Protein AF-A0A2I1HHG0-F1 (afdb_monomer_lite)

pLDDT: mean 80.48, std 18.43, range [37.38, 97.75]

Sequence (142 aa):
MKLYQDGLSARAKLWGTSTNSIEYRERMVKDLSTFQDHYHEKITTLTDRQLFLQDKIKQGKSVYKTNKQLVKLEKELAQFNIKYFSVIDEFASHYRYKGHTSDDTKELELRPNKRITPPSTGISRSHDHIKKARSAPLIKED

Foldseek 3Di:
DVVVQVVLCVQCVVVVHDSVCSVLVVVVVVLVVQLVVVLCVVVVVLVVLLVVLVVCCVVVHPVVVSVVVNVVSVVVVVVDDDDSCVRDPPPDPSVVPPDDCPVVNVVVVVDPDDDDDPPCPDDDDPPDDDDDDDDDDDDDDD

Organism: NCBI:txid588596

Structure (mmCIF, N/CA/C/O backbone):
data_AF-A0A2I1HHG0-F1
#
_entry.id   AF-A0A2I1HHG0-F1
#
loop_
_atom_site.group_PDB
_atom_site.id
_atom_site.type_symbol
_atom_site.label_atom_id
_atom_site.label_alt_id
_atom_site.label_comp_id
_atom_site.label_asym_id
_atom_site.label_entity_id
_atom_site.label_seq_id
_atom_site.pdbx_PDB_ins_code
_atom_site.Cartn_x
_atom_site.Cartn_y
_atom_site.Cartn_z
_atom_site.occupancy
_atom_site.B_iso_or_equiv
_atom_site.auth_seq_id
_atom_site.auth_comp_id
_atom_site.auth_asym_id
_atom_site.auth_atom_id
_atom_site.pdbx_PDB_model_num
ATOM 1 N N . MET A 1 1 ? 7.744 8.687 -33.623 1.00 65.69 1 MET A N 1
ATOM 2 C CA . MET A 1 1 ? 8.718 7.707 -33.082 1.00 65.69 1 MET A CA 1
ATOM 3 C C . MET A 1 1 ? 9.927 8.352 -32.409 1.00 65.69 1 MET A C 1
ATOM 5 O O . MET A 1 1 ? 10.200 7.978 -31.279 1.00 65.69 1 MET A O 1
ATOM 9 N N . LYS A 1 2 ? 10.622 9.313 -33.041 1.00 79.25 2 LYS A N 1
ATOM 10 C CA . LYS A 1 2 ? 11.867 9.900 -32.500 1.00 79.25 2 LYS A CA 1
ATOM 11 C C . LYS A 1 2 ? 11.719 10.488 -31.083 1.00 79.25 2 LYS A C 1
ATOM 13 O O . LYS A 1 2 ? 12.439 10.077 -30.190 1.00 79.25 2 LYS A O 1
ATOM 18 N N . LEU A 1 3 ? 10.670 11.281 -30.839 1.00 84.94 3 LEU A N 1
ATOM 19 C CA . LEU A 1 3 ? 10.381 11.867 -29.517 1.00 84.94 3 LEU A CA 1
ATOM 20 C C . LEU A 1 3 ? 10.167 10.836 -28.391 1.00 84.94 3 LEU A C 1
ATOM 22 O O . LEU A 1 3 ? 10.556 11.076 -27.253 1.00 84.94 3 LEU A O 1
ATOM 26 N N . TYR A 1 4 ? 9.559 9.684 -28.696 1.00 86.94 4 TYR A N 1
ATOM 27 C CA . TYR A 1 4 ? 9.333 8.622 -27.706 1.00 86.94 4 TYR A CA 1
ATOM 28 C C . TYR A 1 4 ? 10.645 7.914 -27.334 1.00 86.94 4 TYR A C 1
ATOM 30 O O . TYR A 1 4 ? 10.927 7.702 -26.157 1.00 86.94 4 TYR A O 1
ATOM 38 N N . GLN A 1 5 ? 11.480 7.621 -28.335 1.00 86.25 5 GLN A N 1
ATOM 39 C CA . GLN A 1 5 ? 12.836 7.090 -28.156 1.00 86.25 5 GLN A CA 1
ATOM 40 C C . GLN A 1 5 ? 13.735 8.061 -27.378 1.00 86.25 5 GLN A C 1
ATOM 42 O O . GLN A 1 5 ? 14.402 7.657 -26.425 1.00 86.25 5 GLN A O 1
ATOM 47 N N . ASP A 1 6 ? 13.696 9.349 -27.722 1.00 90.94 6 ASP A N 1
ATOM 48 C CA . ASP A 1 6 ? 14.469 10.389 -27.039 1.00 90.94 6 ASP A CA 1
ATOM 49 C C . ASP A 1 6 ? 14.035 10.519 -25.567 1.00 90.94 6 ASP A C 1
ATOM 51 O O . ASP A 1 6 ? 14.878 10.581 -24.669 1.00 90.94 6 ASP A O 1
ATOM 55 N N . GLY A 1 7 ? 12.725 10.455 -25.298 1.00 92.00 7 GLY A N 1
ATOM 56 C CA . GLY A 1 7 ? 12.172 10.437 -23.942 1.00 92.00 7 GLY A CA 1
ATOM 57 C C . GLY A 1 7 ? 12.578 9.198 -23.137 1.00 92.00 7 GLY A C 1
ATOM 58 O O . GLY A 1 7 ? 12.957 9.312 -21.972 1.00 92.00 7 GLY A O 1
ATOM 59 N N . LEU A 1 8 ? 12.557 8.008 -23.744 1.00 89.50 8 LEU A N 1
ATOM 60 C CA . LEU A 1 8 ? 13.068 6.783 -23.116 1.00 89.50 8 LEU A CA 1
ATOM 61 C C . LEU A 1 8 ? 14.554 6.898 -22.778 1.00 89.50 8 LEU A C 1
ATOM 63 O O . LEU A 1 8 ? 14.947 6.544 -21.671 1.00 89.50 8 LEU A O 1
ATOM 67 N N . SER A 1 9 ? 15.365 7.416 -23.701 1.00 90.75 9 SER A N 1
ATOM 68 C CA . SER A 1 9 ? 16.808 7.598 -23.510 1.00 90.75 9 SER A CA 1
ATOM 69 C C . SER A 1 9 ? 17.113 8.574 -22.376 1.00 90.75 9 SER A C 1
ATOM 71 O O . SER A 1 9 ? 17.941 8.281 -21.513 1.00 90.75 9 SER A O 1
ATOM 73 N N . ALA A 1 10 ? 16.402 9.702 -22.310 1.00 94.19 10 ALA A N 1
ATOM 74 C CA . ALA A 1 10 ? 16.559 10.674 -21.231 1.00 94.19 10 ALA A CA 1
ATOM 75 C C . ALA A 1 10 ? 16.213 10.076 -19.856 1.00 94.19 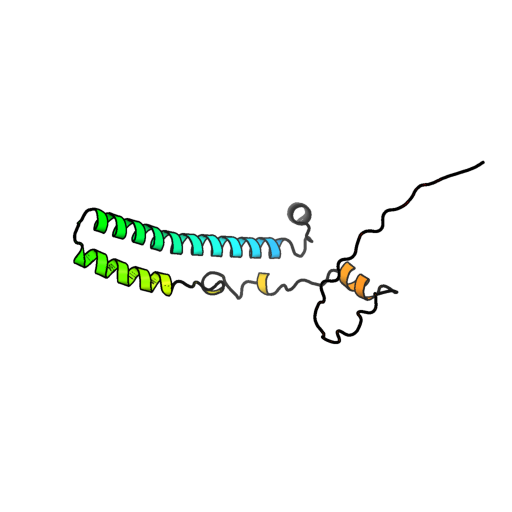10 ALA A C 1
ATOM 77 O O . ALA A 1 10 ? 16.992 10.209 -18.911 1.00 94.19 10 ALA A O 1
ATOM 78 N N . ARG A 1 11 ? 15.085 9.359 -19.750 1.00 93.56 11 ARG A N 1
ATOM 79 C CA . ARG A 1 11 ? 14.673 8.690 -18.503 1.00 93.56 11 ARG A CA 1
ATOM 80 C C . ARG A 1 11 ? 15.638 7.575 -18.112 1.00 93.56 11 ARG A C 1
ATOM 82 O O . ARG A 1 11 ? 16.040 7.492 -16.958 1.00 93.56 11 ARG A O 1
ATOM 89 N N . ALA A 1 12 ? 16.072 6.769 -19.076 1.00 89.69 12 ALA A N 1
ATOM 90 C CA . ALA A 1 12 ? 17.054 5.714 -18.861 1.00 89.69 12 ALA A CA 1
ATOM 91 C C . ALA A 1 12 ? 18.372 6.273 -18.297 1.00 89.69 12 ALA A C 1
ATOM 93 O O . ALA A 1 12 ? 18.876 5.757 -17.299 1.00 89.69 12 ALA A O 1
ATOM 94 N N . LYS A 1 13 ? 18.872 7.384 -18.860 1.00 91.06 13 LYS A N 1
ATOM 95 C CA . LYS A 1 13 ? 20.051 8.101 -18.345 1.00 91.06 13 LYS A CA 1
ATOM 96 C C . LYS A 1 13 ? 19.841 8.614 -16.921 1.00 91.06 13 LYS A C 1
ATOM 98 O O . LYS A 1 13 ? 20.700 8.386 -16.077 1.00 91.06 13 LYS A O 1
ATOM 103 N N . LEU A 1 14 ? 18.702 9.254 -16.644 1.00 93.81 14 LEU A N 1
ATOM 104 C CA . LEU A 1 14 ? 18.367 9.770 -15.310 1.00 93.81 14 LEU A CA 1
ATOM 105 C C . LEU A 1 14 ? 18.350 8.661 -14.246 1.00 93.81 14 LEU A C 1
ATOM 107 O O . LEU A 1 14 ? 18.812 8.860 -13.129 1.00 93.81 14 LEU A O 1
ATOM 111 N N . TRP A 1 15 ? 17.838 7.485 -14.603 1.00 88.62 15 TRP A N 1
ATOM 112 C CA . TRP A 1 15 ? 17.682 6.344 -13.700 1.00 88.62 15 TRP A CA 1
ATOM 113 C C . TRP A 1 15 ? 18.886 5.389 -13.689 1.00 88.62 15 TRP A C 1
ATOM 115 O O . TRP A 1 15 ? 18.830 4.343 -13.034 1.00 88.62 15 TRP A O 1
ATOM 125 N N . GLY A 1 16 ? 19.954 5.695 -14.437 1.00 86.75 16 GLY A N 1
ATOM 126 C CA . GLY A 1 16 ? 21.125 4.821 -14.561 1.00 86.75 16 GLY A CA 1
ATOM 127 C C . GLY A 1 16 ? 20.761 3.420 -15.065 1.00 86.75 16 GLY A C 1
ATOM 128 O O . GLY A 1 16 ? 21.172 2.407 -14.498 1.00 86.75 16 GLY A O 1
ATOM 129 N N . THR A 1 17 ? 19.902 3.343 -16.079 1.00 83.19 17 THR A N 1
ATOM 130 C CA . THR A 1 17 ? 19.397 2.086 -16.643 1.00 83.19 17 THR A CA 1
ATOM 131 C C . THR A 1 17 ? 19.390 2.128 -18.170 1.00 83.19 17 THR A C 1
ATOM 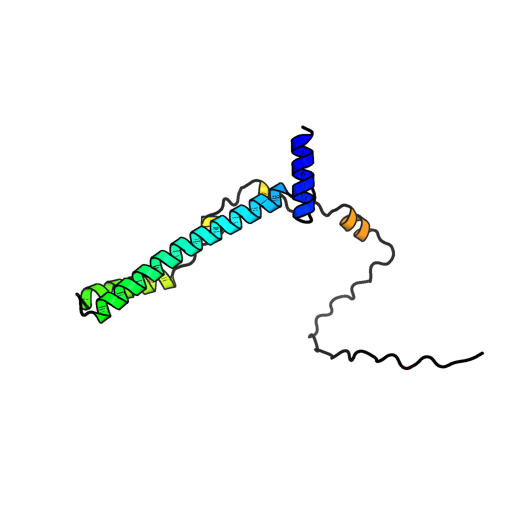133 O O . THR A 1 17 ? 19.735 3.146 -18.763 1.00 83.19 17 THR A O 1
ATOM 136 N N . SER A 1 18 ? 19.036 1.023 -18.830 1.00 85.50 18 SER A N 1
ATOM 137 C CA . SER A 1 18 ? 18.907 0.994 -20.288 1.00 85.50 18 SER A CA 1
ATOM 138 C C . SER A 1 18 ? 17.494 1.382 -20.724 1.00 85.50 18 SER A C 1
ATOM 140 O O . SER A 1 18 ? 16.522 1.246 -19.975 1.00 85.50 18 SER A O 1
ATOM 142 N N . THR A 1 19 ? 17.364 1.833 -21.969 1.00 86.38 19 THR A N 1
ATOM 143 C CA . THR A 1 19 ? 16.069 2.124 -22.605 1.00 86.38 19 THR A CA 1
ATOM 144 C C . THR A 1 19 ? 15.148 0.906 -22.653 1.00 86.38 19 THR A C 1
ATOM 146 O O . THR A 1 19 ? 13.934 1.067 -22.615 1.00 86.38 19 THR A O 1
ATOM 149 N N . ASN A 1 20 ? 15.708 -0.305 -22.663 1.00 83.19 20 ASN A N 1
ATOM 150 C CA . ASN A 1 20 ? 14.938 -1.549 -22.659 1.00 83.19 20 ASN A CA 1
ATOM 151 C C . ASN A 1 20 ? 14.359 -1.886 -21.276 1.00 83.19 20 ASN A C 1
ATOM 153 O O . ASN A 1 20 ? 13.389 -2.631 -21.185 1.00 83.19 20 ASN A O 1
ATOM 157 N N . SER A 1 21 ? 14.945 -1.368 -20.190 1.00 83.31 21 SER A N 1
ATOM 158 C CA . SER A 1 21 ? 14.529 -1.686 -18.817 1.00 83.31 21 SER A CA 1
ATOM 159 C C . SER A 1 21 ? 13.893 -0.527 -18.058 1.00 83.31 21 SER A C 1
ATOM 161 O O . SER A 1 21 ? 13.372 -0.750 -16.965 1.00 83.31 21 SER A O 1
ATOM 163 N N . ILE A 1 22 ? 13.928 0.695 -18.592 1.00 89.38 22 ILE A N 1
ATOM 164 C CA . ILE A 1 22 ? 13.413 1.877 -17.890 1.00 89.38 22 ILE A CA 1
ATOM 165 C C . ILE A 1 22 ? 11.930 1.742 -17.544 1.00 89.38 22 ILE A C 1
ATOM 167 O O . ILE A 1 22 ? 11.565 1.914 -16.387 1.00 89.38 22 ILE A O 1
ATOM 171 N N . GLU A 1 23 ? 11.091 1.330 -18.493 1.00 89.81 23 GLU A N 1
ATOM 172 C CA . GLU A 1 23 ? 9.648 1.212 -18.254 1.00 89.81 23 GLU A CA 1
ATOM 173 C C . GLU A 1 23 ? 9.323 0.129 -17.219 1.00 89.81 23 GLU A C 1
ATOM 175 O O . GLU A 1 23 ? 8.428 0.299 -16.394 1.00 89.81 23 GLU A O 1
ATOM 180 N N . TYR A 1 24 ? 10.083 -0.972 -17.222 1.00 88.81 24 TYR A N 1
ATOM 181 C CA . TYR A 1 24 ? 9.979 -2.014 -16.203 1.00 88.81 24 TYR A CA 1
ATOM 182 C C . TYR A 1 24 ? 10.281 -1.456 -14.809 1.00 88.81 24 TYR A C 1
ATOM 184 O O . TYR A 1 24 ? 9.499 -1.652 -13.877 1.00 88.81 24 TYR A O 1
ATOM 192 N N . ARG A 1 25 ? 11.400 -0.733 -14.672 1.00 87.81 25 ARG A N 1
ATOM 193 C CA . ARG A 1 25 ? 11.804 -0.136 -13.393 1.00 87.81 25 ARG A CA 1
ATOM 194 C C . ARG A 1 25 ? 10.789 0.890 -12.903 1.00 87.81 25 ARG A C 1
ATOM 196 O O . ARG A 1 25 ? 10.421 0.841 -11.735 1.00 87.81 25 ARG A O 1
ATOM 203 N N . GLU A 1 26 ? 10.308 1.766 -13.780 1.00 92.38 26 GLU A N 1
ATOM 204 C CA . GLU A 1 26 ? 9.289 2.765 -13.440 1.00 92.38 26 GLU A CA 1
ATOM 205 C C . GLU A 1 26 ? 8.005 2.107 -12.921 1.00 92.38 26 GLU A C 1
ATOM 207 O O . GLU A 1 26 ? 7.468 2.526 -11.896 1.00 92.38 26 GLU A O 1
ATOM 212 N N . ARG A 1 27 ? 7.532 1.045 -13.587 1.00 92.62 27 ARG A N 1
ATOM 213 C CA . ARG A 1 27 ? 6.330 0.310 -13.162 1.00 92.62 27 ARG A CA 1
ATOM 214 C C . ARG A 1 27 ? 6.519 -0.384 -11.819 1.00 92.62 27 ARG A C 1
ATOM 216 O O . ARG A 1 27 ? 5.663 -0.248 -10.956 1.00 92.62 27 ARG A O 1
ATOM 223 N N . MET A 1 28 ? 7.655 -1.050 -11.601 1.00 90.69 28 MET A N 1
ATOM 224 C CA . MET A 1 28 ? 7.943 -1.659 -10.298 1.00 90.69 28 MET A CA 1
ATOM 225 C C . MET A 1 28 ? 7.975 -0.633 -9.164 1.00 90.69 28 MET A C 1
ATOM 227 O O . MET A 1 28 ? 7.465 -0.903 -8.079 1.00 90.69 28 MET A O 1
ATOM 231 N N . VAL A 1 29 ? 8.582 0.536 -9.399 1.00 93.38 29 VAL A N 1
ATOM 232 C CA . VAL A 1 29 ? 8.617 1.605 -8.393 1.00 93.38 29 VAL A CA 1
ATOM 233 C C . VAL A 1 29 ? 7.213 2.122 -8.117 1.00 93.38 29 VAL A C 1
ATOM 235 O O . VAL A 1 29 ? 6.847 2.264 -6.956 1.00 93.38 29 VAL A O 1
ATOM 238 N N . LYS A 1 30 ? 6.403 2.331 -9.158 1.00 95.62 30 LYS A N 1
ATOM 239 C CA . LYS A 1 30 ? 5.011 2.755 -9.000 1.00 95.62 30 LYS A CA 1
ATOM 240 C C . LYS A 1 30 ? 4.200 1.769 -8.158 1.00 95.62 30 LYS A C 1
ATOM 242 O O . LYS A 1 30 ? 3.465 2.193 -7.269 1.00 95.62 30 LYS A O 1
ATOM 247 N N . ASP A 1 31 ? 4.349 0.475 -8.407 1.00 95.62 31 ASP A N 1
ATOM 248 C CA . ASP A 1 31 ? 3.653 -0.559 -7.643 1.00 95.62 31 ASP A CA 1
ATOM 249 C C . ASP A 1 31 ? 4.127 -0.604 -6.189 1.00 95.62 31 ASP A C 1
ATOM 251 O O . ASP A 1 31 ? 3.321 -0.753 -5.272 1.00 95.62 31 ASP A O 1
ATOM 255 N N . LEU A 1 32 ? 5.429 -0.419 -5.952 1.00 95.88 32 LEU A N 1
ATOM 256 C CA . LEU A 1 32 ? 5.969 -0.321 -4.599 1.00 95.88 32 LEU A CA 1
ATOM 257 C C . LEU A 1 32 ? 5.402 0.889 -3.847 1.00 95.88 32 LEU A C 1
ATOM 259 O O . LEU A 1 32 ? 4.968 0.730 -2.709 1.00 95.88 32 LEU A O 1
ATOM 263 N N . SER A 1 33 ? 5.355 2.061 -4.484 1.00 97.56 33 SER A N 1
ATOM 264 C CA . SER A 1 33 ? 4.744 3.262 -3.902 1.00 97.56 33 SER A CA 1
ATOM 265 C C . SER A 1 33 ? 3.260 3.050 -3.615 1.00 97.56 33 SER A C 1
ATOM 267 O O . SER A 1 33 ? 2.807 3.315 -2.511 1.00 97.56 33 SER A O 1
ATOM 269 N N . THR A 1 34 ? 2.524 2.461 -4.559 1.00 97.75 34 THR A N 1
ATOM 270 C CA . THR A 1 34 ? 1.091 2.168 -4.390 1.00 97.75 34 THR A CA 1
ATOM 271 C C . THR A 1 34 ? 0.846 1.235 -3.202 1.00 97.75 34 THR A C 1
ATOM 273 O O . THR A 1 34 ? -0.061 1.456 -2.401 1.00 97.75 34 THR A O 1
ATOM 276 N N . PHE A 1 35 ? 1.671 0.196 -3.054 1.00 97.75 35 PHE A N 1
ATOM 277 C CA . PHE A 1 35 ? 1.592 -0.701 -1.907 1.00 97.75 35 PHE A CA 1
ATOM 278 C C . PHE A 1 35 ? 1.900 0.019 -0.589 1.00 97.75 35 PHE A C 1
ATOM 280 O O . PHE A 1 35 ? 1.190 -0.191 0.394 1.00 97.75 35 PHE A O 1
ATOM 287 N N . GLN A 1 36 ? 2.939 0.858 -0.562 1.00 97.56 36 GLN A N 1
ATOM 288 C CA . GLN A 1 36 ? 3.302 1.645 0.618 1.00 97.56 36 GLN A CA 1
ATOM 289 C C . GLN A 1 36 ? 2.163 2.573 1.033 1.00 97.56 36 GLN A C 1
ATOM 291 O O . GLN A 1 36 ? 1.762 2.541 2.195 1.00 97.56 36 GLN A O 1
ATOM 296 N N . ASP A 1 37 ? 1.599 3.328 0.093 1.00 97.75 37 ASP A N 1
ATOM 297 C CA . ASP A 1 37 ? 0.485 4.241 0.350 1.00 97.75 37 ASP A CA 1
ATOM 298 C C . ASP A 1 37 ? -0.715 3.486 0.930 1.00 97.75 37 ASP A C 1
ATOM 300 O O . ASP A 1 37 ? -1.241 3.864 1.976 1.00 97.75 37 ASP A O 1
ATOM 304 N N . HIS A 1 38 ? -1.084 2.352 0.327 1.00 97.44 38 HIS A N 1
ATOM 305 C CA . HIS A 1 38 ? -2.169 1.511 0.831 1.00 97.44 38 HIS A CA 1
ATOM 306 C C . HIS A 1 38 ? -1.875 0.961 2.235 1.00 97.44 38 HIS A C 1
ATOM 308 O O . HIS A 1 38 ? -2.745 0.957 3.108 1.00 97.44 38 HIS A O 1
ATOM 314 N N . TYR A 1 39 ? -0.652 0.487 2.481 1.00 97.44 39 TYR A N 1
ATOM 315 C CA . TYR A 1 39 ? -0.252 0.002 3.800 1.00 97.44 39 TYR A CA 1
ATOM 316 C C . TYR A 1 39 ? -0.367 1.114 4.849 1.00 97.44 39 TYR A C 1
ATOM 318 O O . TYR A 1 39 ? -0.957 0.902 5.913 1.00 97.44 39 TYR A O 1
ATOM 326 N N . HIS A 1 40 ? 0.156 2.301 4.532 1.00 97.31 40 HIS A N 1
ATOM 327 C CA . HIS A 1 40 ? 0.141 3.465 5.409 1.00 97.31 40 HIS A CA 1
ATOM 328 C C . HIS A 1 40 ? -1.272 3.977 5.671 1.00 97.31 40 HIS A C 1
ATOM 330 O O . HIS A 1 40 ? -1.597 4.269 6.820 1.00 97.31 40 HIS A O 1
ATOM 336 N N . GLU A 1 41 ? -2.140 4.010 4.665 1.00 97.50 41 GLU A N 1
ATOM 337 C CA . GLU A 1 41 ? -3.550 4.356 4.840 1.00 97.50 41 GLU A CA 1
ATOM 338 C C . GLU A 1 41 ? -4.212 3.411 5.852 1.00 97.50 41 GLU A C 1
ATOM 340 O O . GLU A 1 41 ? -4.794 3.851 6.847 1.00 97.50 41 GLU A O 1
ATOM 345 N N . LYS A 1 42 ? -4.061 2.093 5.667 1.00 96.75 42 LYS A N 1
ATOM 346 C CA . LYS A 1 42 ? -4.703 1.110 6.5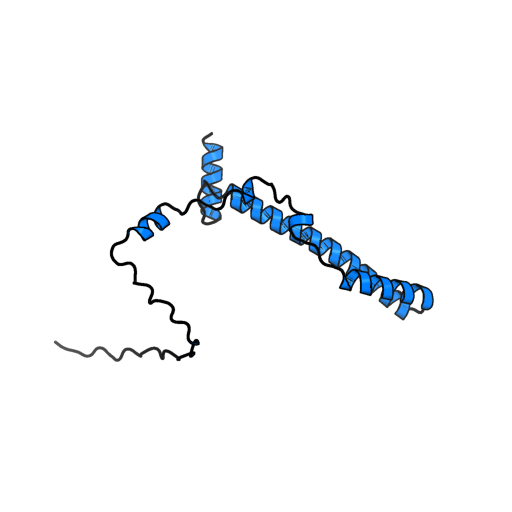49 1.00 96.75 42 LYS A CA 1
ATOM 347 C C . LYS A 1 42 ? -4.175 1.172 7.981 1.00 96.75 42 LYS A C 1
ATOM 349 O O . LYS A 1 42 ? -4.985 1.206 8.907 1.00 96.75 42 LYS A O 1
ATOM 354 N N . ILE A 1 43 ? -2.860 1.237 8.192 1.00 96.38 43 ILE A N 1
ATOM 355 C CA . ILE A 1 43 ? -2.315 1.313 9.558 1.00 96.38 43 ILE A CA 1
ATOM 356 C C . ILE A 1 43 ? -2.663 2.641 10.241 1.00 96.38 43 ILE A C 1
ATOM 358 O O . ILE A 1 43 ? -2.954 2.650 11.438 1.00 96.38 43 ILE A O 1
ATOM 362 N N . THR A 1 44 ? -2.712 3.745 9.489 1.00 97.38 44 THR A N 1
ATOM 363 C CA . THR A 1 44 ? -3.085 5.063 10.026 1.00 97.38 44 THR A CA 1
ATOM 364 C C . THR A 1 44 ? -4.527 5.043 10.514 1.00 97.38 44 THR A C 1
ATOM 366 O O . THR A 1 44 ? -4.774 5.379 11.666 1.00 97.38 44 THR A O 1
ATOM 369 N N . THR A 1 45 ? -5.469 4.510 9.725 1.00 96.50 45 THR A N 1
ATOM 370 C CA . THR A 1 45 ? -6.878 4.414 10.159 1.00 96.50 45 THR A CA 1
ATOM 371 C C . THR A 1 45 ? -7.067 3.600 11.446 1.00 96.50 45 THR A C 1
ATOM 373 O O . THR A 1 45 ? -7.884 3.963 12.296 1.00 96.50 45 THR A O 1
ATOM 376 N N . LEU A 1 46 ? -6.306 2.512 11.622 1.00 96.25 46 LEU A N 1
ATOM 377 C CA . LEU A 1 46 ? -6.333 1.709 12.848 1.00 96.25 46 LEU A CA 1
ATOM 378 C C . LEU A 1 46 ? -5.742 2.479 14.035 1.00 96.25 46 LEU A C 1
ATOM 380 O O . LEU A 1 46 ? -6.331 2.483 15.118 1.00 96.25 46 LEU A O 1
ATOM 384 N N . THR A 1 47 ? -4.618 3.159 13.815 1.00 96.25 47 THR A N 1
ATOM 385 C CA . THR A 1 47 ? -3.909 3.939 14.838 1.00 96.25 47 THR A CA 1
ATOM 386 C C . THR A 1 47 ? -4.740 5.136 15.304 1.00 96.25 47 THR A C 1
ATOM 388 O O . THR A 1 47 ? -4.924 5.329 16.505 1.00 96.25 47 THR A O 1
ATOM 391 N N . ASP A 1 48 ? -5.338 5.887 14.379 1.00 96.75 48 ASP A N 1
ATOM 392 C CA . ASP A 1 48 ? -6.205 7.032 14.683 1.00 96.75 48 ASP A CA 1
ATOM 393 C C . ASP A 1 48 ? -7.416 6.607 15.514 1.00 96.75 48 ASP A C 1
ATOM 395 O O . ASP A 1 48 ? -7.780 7.237 16.511 1.00 96.75 48 ASP A O 1
ATOM 399 N N . ARG A 1 49 ? -8.028 5.478 15.145 1.00 96.12 49 ARG A N 1
ATOM 400 C CA . ARG A 1 49 ? -9.151 4.915 15.894 1.00 96.12 49 ARG A CA 1
ATOM 401 C C . ARG A 1 49 ? -8.726 4.464 17.292 1.00 96.12 49 ARG A C 1
ATOM 403 O O . ARG A 1 49 ? -9.493 4.651 18.239 1.00 96.12 49 ARG A O 1
ATOM 410 N N . GLN A 1 50 ? -7.531 3.895 17.442 1.00 95.69 50 GLN A N 1
ATOM 411 C CA . GLN A 1 50 ? -6.980 3.531 18.749 1.00 95.69 50 GLN A CA 1
ATOM 412 C C . GLN A 1 50 ? -6.792 4.770 19.633 1.00 95.69 50 GLN A C 1
ATOM 414 O O . GLN A 1 50 ? -7.246 4.766 20.779 1.00 95.69 50 GLN A O 1
ATOM 419 N N . LEU A 1 51 ? -6.195 5.837 19.093 1.00 95.75 51 LEU A N 1
ATOM 420 C CA . LEU A 1 51 ? -6.002 7.112 19.790 1.00 95.75 51 LEU A CA 1
ATOM 421 C C . LEU A 1 51 ? -7.336 7.711 20.243 1.00 95.75 51 LEU A C 1
ATOM 423 O O . LEU A 1 51 ? -7.509 8.023 21.421 1.00 95.75 51 LEU A O 1
ATOM 427 N N . PHE A 1 52 ? -8.321 7.769 19.345 1.00 94.94 52 PHE A N 1
ATOM 428 C CA . PHE A 1 52 ? -9.656 8.274 19.664 1.00 94.94 52 PHE A CA 1
ATOM 429 C C . PHE A 1 52 ? -10.327 7.494 20.806 1.00 94.94 52 PHE A C 1
ATOM 431 O O . PHE A 1 52 ? -10.930 8.085 21.708 1.00 94.94 52 PHE A O 1
ATOM 438 N N . LEU A 1 53 ? -10.237 6.160 20.789 1.00 94.62 53 LEU A N 1
ATOM 439 C CA . LEU A 1 53 ? -10.815 5.323 21.844 1.00 94.62 53 LEU A CA 1
ATOM 440 C C . LEU A 1 53 ? -10.100 5.516 23.184 1.00 94.62 53 LEU A C 1
ATOM 442 O O . LEU A 1 53 ? -10.776 5.612 24.211 1.00 94.62 53 LEU A O 1
ATOM 446 N N . GLN A 1 54 ? -8.770 5.615 23.174 1.00 93.62 54 GLN A N 1
ATOM 447 C CA . GLN A 1 54 ? -7.975 5.902 24.369 1.00 93.62 54 GLN A CA 1
ATOM 448 C C . GLN A 1 54 ? -8.351 7.254 24.979 1.00 93.62 54 GLN A C 1
ATOM 450 O O . GLN A 1 54 ? -8.615 7.344 26.177 1.00 93.62 54 GLN A O 1
ATOM 455 N N . ASP A 1 55 ? -8.470 8.303 24.168 1.00 94.56 55 ASP A N 1
ATOM 456 C CA . ASP A 1 55 ? -8.843 9.629 24.664 1.00 94.56 55 ASP A CA 1
ATOM 457 C C . ASP A 1 55 ? -10.275 9.667 25.202 1.00 94.56 55 ASP A C 1
ATOM 459 O O . ASP A 1 55 ? -10.551 10.298 26.225 1.00 94.56 55 ASP A O 1
ATOM 463 N N . LYS A 1 56 ? -11.191 8.914 24.590 1.00 93.75 56 LYS A N 1
ATOM 464 C CA . LYS A 1 56 ? -12.556 8.759 25.102 1.00 93.75 56 LYS A CA 1
ATOM 465 C C . LYS A 1 56 ? -12.593 8.060 26.466 1.00 93.75 56 LYS A C 1
ATOM 467 O O . LYS A 1 56 ? -13.398 8.448 27.317 1.00 93.75 56 LYS A O 1
ATOM 472 N N . ILE A 1 57 ? -11.720 7.072 26.684 1.00 92.69 57 ILE A N 1
ATOM 473 C CA . ILE A 1 57 ? -11.547 6.401 27.982 1.00 92.69 57 ILE A CA 1
ATOM 474 C C . ILE A 1 57 ? -10.975 7.375 29.016 1.00 92.69 57 ILE A C 1
ATOM 476 O O . ILE A 1 57 ? -11.533 7.467 30.108 1.00 92.69 57 ILE A O 1
ATOM 480 N N . LYS A 1 58 ? -9.941 8.157 28.669 1.00 92.81 58 LYS A N 1
ATOM 481 C CA . LYS A 1 58 ? -9.374 9.195 29.556 1.00 92.81 58 LYS A CA 1
ATOM 482 C C . LYS A 1 58 ? -10.418 10.232 29.978 1.00 92.81 58 LYS A C 1
ATOM 484 O O . LYS A 1 58 ? -10.416 10.673 31.119 1.00 92.81 58 LYS A O 1
ATOM 489 N N . GLN A 1 59 ? -11.343 10.585 29.084 1.00 92.75 59 GLN A N 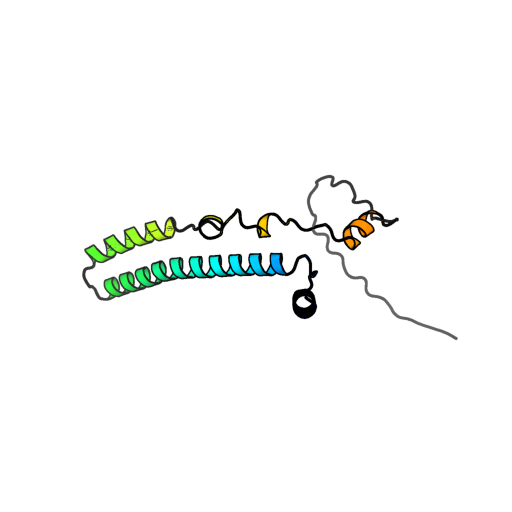1
ATOM 490 C CA . GLN A 1 59 ? -12.467 11.485 29.376 1.00 92.75 59 GLN A CA 1
ATOM 491 C C . GLN A 1 59 ? -13.608 10.825 30.181 1.00 92.75 59 GLN A C 1
ATOM 493 O O . GLN A 1 59 ? -14.628 11.468 30.424 1.00 92.75 59 GLN A O 1
ATOM 498 N N . GLY A 1 60 ? -13.500 9.543 30.552 1.00 88.19 60 GLY A N 1
ATOM 499 C CA . GLY A 1 60 ? -14.513 8.817 31.330 1.00 88.19 60 GLY A CA 1
ATOM 500 C C . GLY A 1 60 ? -15.802 8.484 30.564 1.00 88.19 60 GLY A C 1
ATOM 501 O O . GLY A 1 60 ? -16.785 8.032 31.154 1.00 88.19 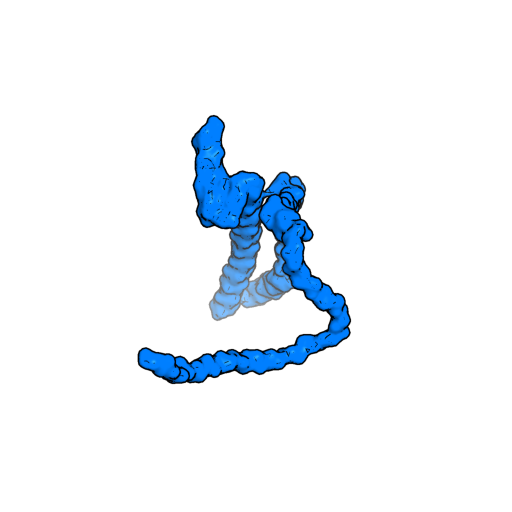60 GLY A O 1
ATOM 502 N N . LYS A 1 61 ? -15.842 8.680 29.240 1.00 84.94 61 LYS A N 1
ATOM 503 C CA . LYS A 1 61 ? -17.061 8.512 28.432 1.00 84.94 61 LYS A CA 1
ATOM 504 C C . LYS A 1 61 ? -17.272 7.049 28.041 1.00 84.94 61 LYS A C 1
ATOM 506 O O . LYS A 1 61 ? -16.580 6.526 27.174 1.00 84.94 61 LYS A O 1
ATOM 511 N N . SER A 1 62 ? -18.326 6.420 28.567 1.00 82.62 62 SER A N 1
ATOM 512 C CA . SER A 1 62 ? -18.768 5.070 28.159 1.00 82.62 62 SER A CA 1
ATOM 513 C C . SER A 1 62 ? -17.668 3.994 28.266 1.00 82.62 62 SER A C 1
ATOM 515 O O . SER A 1 62 ? -17.536 3.139 27.390 1.00 82.62 62 SER A O 1
ATOM 517 N N . VAL A 1 63 ? -16.913 4.031 29.371 1.00 87.50 63 VAL A N 1
ATOM 518 C CA . VAL A 1 63 ? -15.687 3.247 29.632 1.00 87.50 63 VAL A CA 1
ATOM 519 C C . VAL A 1 63 ? -15.820 1.759 29.292 1.00 87.50 63 VAL A C 1
ATOM 521 O O . VAL A 1 63 ? -14.956 1.188 28.635 1.00 87.50 63 VAL A O 1
ATOM 524 N N . TYR A 1 64 ? -16.917 1.110 29.694 1.00 91.44 64 TYR A N 1
ATOM 525 C CA . TYR A 1 64 ? -17.118 -0.315 29.414 1.00 91.44 64 TYR A CA 1
ATOM 526 C C . TYR A 1 64 ? -17.221 -0.614 27.907 1.00 91.44 64 TYR A C 1
ATOM 528 O O . TYR A 1 64 ? -16.556 -1.515 27.393 1.00 91.44 64 TYR A O 1
ATOM 536 N N . LYS A 1 65 ? -18.036 0.160 27.173 1.00 92.50 65 LYS A N 1
ATOM 537 C CA . LYS A 1 65 ? -18.249 -0.052 25.732 1.00 92.50 65 LYS A CA 1
ATOM 538 C C . LYS A 1 65 ? -16.983 0.268 24.935 1.00 92.50 65 LYS A C 1
ATOM 540 O O . LYS A 1 65 ? -16.668 -0.461 23.997 1.00 92.50 65 LYS A O 1
ATOM 545 N N . THR A 1 66 ? -16.259 1.323 25.306 1.00 92.81 66 THR A N 1
ATOM 546 C CA . THR A 1 66 ? -15.010 1.723 24.639 1.00 92.81 66 THR A CA 1
ATOM 547 C C . THR A 1 66 ? -13.883 0.731 24.893 1.00 92.81 66 THR A C 1
ATOM 549 O O . THR A 1 66 ? -13.214 0.353 23.937 1.00 92.81 66 THR A O 1
ATOM 552 N N . ASN A 1 67 ? -13.727 0.216 26.117 1.00 92.94 67 ASN A N 1
ATOM 553 C CA . ASN A 1 67 ? -12.750 -0.841 26.409 1.00 92.94 67 ASN A CA 1
ATOM 554 C C . ASN A 1 67 ? -13.014 -2.106 25.585 1.00 92.94 67 ASN A C 1
ATOM 556 O O . ASN A 1 67 ? -12.094 -2.674 25.004 1.00 92.94 67 ASN A O 1
ATOM 560 N N . LYS A 1 68 ? -14.282 -2.515 25.444 1.00 95.00 68 LYS A N 1
ATOM 561 C CA . LYS A 1 68 ? -14.639 -3.651 24.580 1.00 95.00 68 LYS A CA 1
ATOM 562 C C . LYS A 1 68 ? -14.243 -3.417 23.116 1.00 95.00 68 LYS A C 1
ATOM 564 O O . LYS A 1 68 ? -13.795 -4.346 22.448 1.00 95.00 68 LYS A O 1
ATOM 569 N N . GLN A 1 69 ? -14.416 -2.194 22.608 1.00 94.75 69 GLN A N 1
ATOM 570 C CA . GLN A 1 69 ? -13.987 -1.825 21.253 1.00 94.75 69 GLN A CA 1
ATOM 571 C C . GLN A 1 69 ? -12.462 -1.812 21.117 1.00 94.75 69 GLN A C 1
ATOM 573 O O . GLN A 1 69 ? -11.955 -2.279 20.102 1.00 94.75 69 GLN A O 1
ATOM 578 N N . LEU A 1 70 ? -11.747 -1.332 22.136 1.00 95.19 70 LEU A N 1
ATOM 579 C CA . LEU A 1 70 ? -10.288 -1.274 22.159 1.00 95.19 70 LEU A CA 1
ATOM 580 C C . LEU A 1 70 ? -9.666 -2.674 22.104 1.00 95.19 70 LEU A C 1
ATOM 582 O O . LEU A 1 70 ? -8.842 -2.929 21.237 1.00 95.19 70 LEU A O 1
ATOM 586 N N . VAL A 1 71 ? -10.165 -3.618 22.909 1.00 95.50 71 VAL A N 1
ATOM 587 C CA . VAL A 1 71 ? -9.724 -5.028 22.868 1.00 95.50 71 VAL A CA 1
ATOM 588 C C . VAL A 1 71 ? -9.964 -5.661 21.492 1.00 95.50 71 VAL A C 1
ATOM 590 O O . VAL A 1 71 ? -9.177 -6.485 21.029 1.00 95.50 71 VAL A O 1
ATOM 593 N N . LYS A 1 72 ? -11.061 -5.304 20.810 1.00 95.56 72 LYS A N 1
ATOM 594 C CA . LYS A 1 72 ? -11.301 -5.770 19.436 1.00 95.56 72 LYS A CA 1
ATOM 595 C C . LYS A 1 72 ? -10.268 -5.180 18.471 1.00 95.56 72 LYS A C 1
ATOM 597 O O . LYS A 1 72 ? -9.733 -5.912 17.646 1.00 95.56 72 LYS A O 1
ATOM 602 N N . LEU A 1 73 ? -9.993 -3.884 18.592 1.00 96.12 73 LEU A N 1
ATOM 603 C CA . LEU A 1 73 ? -9.040 -3.174 17.743 1.00 96.12 73 LEU A CA 1
ATOM 604 C C . LEU A 1 73 ? -7.619 -3.719 17.923 1.00 96.12 73 LEU A C 1
ATOM 606 O O . LEU A 1 73 ? -6.946 -3.964 16.933 1.00 96.12 73 LEU A O 1
ATOM 610 N N . GLU A 1 74 ? -7.191 -4.012 19.150 1.00 94.81 74 GLU A N 1
ATOM 611 C CA . GLU A 1 74 ? -5.890 -4.644 19.419 1.00 94.81 74 GLU A CA 1
ATOM 612 C C . GLU A 1 74 ? -5.742 -5.998 18.716 1.00 94.81 74 GLU A C 1
ATOM 614 O O . GLU A 1 74 ? -4.677 -6.303 18.187 1.00 94.81 74 GLU A O 1
ATOM 619 N N . LYS A 1 75 ? -6.819 -6.792 18.639 1.00 95.69 75 LYS A N 1
ATOM 620 C CA . LYS A 1 75 ? -6.823 -8.039 17.858 1.00 95.69 75 LYS A CA 1
ATOM 621 C C . LYS A 1 75 ? -6.713 -7.779 16.357 1.00 95.69 75 LYS A C 1
ATOM 623 O O . LYS A 1 75 ? -5.965 -8.484 15.689 1.00 95.69 75 LYS A O 1
ATOM 628 N N . GLU A 1 76 ? -7.445 -6.794 15.836 1.00 95.12 76 GLU A N 1
ATOM 629 C CA . GLU A 1 76 ? -7.358 -6.382 14.426 1.00 95.12 76 GLU A CA 1
ATOM 630 C C . GLU A 1 76 ? -5.927 -5.918 14.084 1.00 95.12 76 GLU A C 1
ATOM 632 O O . GLU A 1 76 ? -5.381 -6.318 13.060 1.00 95.12 76 GLU A O 1
ATOM 637 N N . LEU A 1 77 ? -5.288 -5.158 14.978 1.00 94.75 77 LEU A N 1
ATOM 638 C CA . LEU A 1 77 ? -3.917 -4.659 14.830 1.00 94.75 77 LEU A CA 1
ATOM 639 C C . LEU A 1 77 ? -2.887 -5.796 14.926 1.00 94.75 77 LEU A C 1
ATOM 641 O O . LEU A 1 77 ? -1.974 -5.868 14.113 1.00 94.75 77 LEU A O 1
ATOM 645 N N . ALA A 1 78 ? -3.066 -6.747 15.847 1.00 93.75 78 ALA A N 1
ATOM 646 C CA . ALA A 1 78 ? -2.212 -7.934 15.943 1.00 93.75 78 ALA A CA 1
ATOM 647 C C . ALA A 1 78 ? -2.304 -8.845 14.704 1.00 93.75 78 ALA A C 1
ATOM 649 O O . ALA A 1 78 ? -1.347 -9.539 14.369 1.00 93.75 78 ALA A O 1
ATOM 650 N N . GLN A 1 79 ? -3.450 -8.849 14.021 1.00 94.19 79 GLN A N 1
ATOM 651 C CA . GLN A 1 79 ? -3.664 -9.587 12.773 1.00 94.19 79 GLN A CA 1
ATOM 652 C C . GLN A 1 79 ? -3.283 -8.782 11.527 1.00 94.19 79 GLN A C 1
ATOM 654 O O . GLN 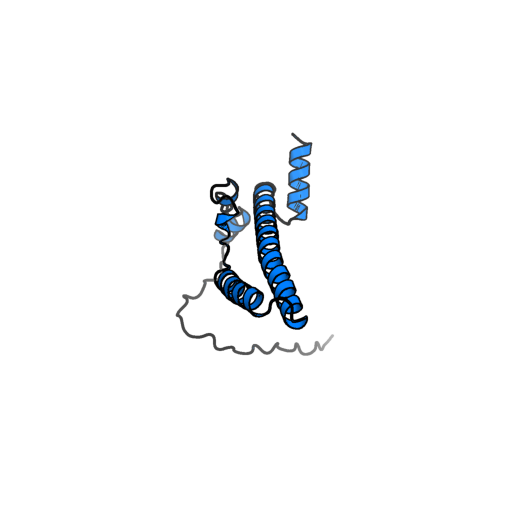A 1 79 ? -3.353 -9.313 10.417 1.00 94.19 79 GLN A O 1
ATOM 659 N N . PHE A 1 80 ? -2.903 -7.513 11.685 1.00 94.75 80 PHE A N 1
ATOM 660 C CA . PHE A 1 80 ? -2.608 -6.630 10.571 1.00 94.75 80 PHE A CA 1
ATOM 661 C C . PHE A 1 80 ? -1.358 -7.108 9.830 1.00 94.75 80 PHE A C 1
ATOM 663 O O . PHE A 1 80 ? -0.224 -6.912 10.259 1.00 94.75 80 PHE A O 1
ATOM 670 N N . ASN A 1 81 ? -1.584 -7.759 8.696 1.00 93.75 81 ASN A N 1
ATOM 671 C CA . ASN A 1 81 ? -0.544 -8.195 7.784 1.00 93.75 81 ASN A CA 1
ATOM 672 C C . ASN A 1 81 ? -1.100 -8.145 6.361 1.00 93.75 81 ASN A C 1
ATOM 674 O O . ASN A 1 81 ? -1.952 -8.953 5.985 1.00 93.75 81 ASN A O 1
ATOM 678 N N . ILE A 1 82 ? -0.636 -7.174 5.578 1.00 95.12 82 ILE A N 1
ATOM 679 C CA . ILE A 1 82 ? -1.034 -7.007 4.181 1.00 95.12 82 ILE A CA 1
ATOM 680 C C . ILE A 1 82 ? 0.082 -7.572 3.309 1.00 95.12 82 ILE A C 1
ATOM 682 O O . ILE A 1 82 ? 1.222 -7.109 3.359 1.00 95.12 82 ILE A O 1
ATOM 686 N N . LYS A 1 83 ? -0.249 -8.570 2.489 1.00 96.25 83 LYS A N 1
ATOM 687 C CA . LYS A 1 83 ? 0.699 -9.148 1.534 1.00 96.25 83 LYS A CA 1
ATOM 688 C C . LYS A 1 83 ? 0.857 -8.217 0.331 1.00 96.25 83 LYS A C 1
ATOM 690 O O . LYS A 1 83 ? -0.108 -7.628 -0.137 1.00 96.25 83 LYS A O 1
ATOM 695 N N . TYR A 1 84 ? 2.062 -8.131 -0.224 1.00 94.94 84 TYR A N 1
ATOM 696 C CA . TYR A 1 84 ? 2.339 -7.275 -1.383 1.00 94.94 84 TYR A CA 1
ATOM 697 C C . TYR A 1 84 ? 1.405 -7.560 -2.577 1.00 94.94 84 TYR A C 1
ATOM 699 O O . TYR A 1 84 ? 0.678 -6.681 -3.040 1.00 94.94 84 TYR A O 1
ATOM 707 N N . PHE A 1 85 ? 1.323 -8.827 -2.991 1.00 94.81 85 PHE A N 1
ATOM 708 C CA . PHE A 1 85 ? 0.484 -9.271 -4.112 1.00 94.81 85 PHE A CA 1
ATOM 709 C C . PHE A 1 85 ? -1.019 -9.348 -3.801 1.00 94.81 85 PHE A C 1
ATOM 711 O O . PHE A 1 85 ? -1.800 -9.734 -4.661 1.00 94.81 85 PHE A O 1
ATOM 718 N N . SER A 1 86 ? -1.464 -8.986 -2.588 1.00 94.62 86 SER A N 1
ATOM 719 C CA . SER A 1 86 ? -2.901 -8.757 -2.368 1.00 94.62 86 SER A CA 1
ATOM 720 C C . SER A 1 86 ? -3.349 -7.367 -2.822 1.00 94.62 86 SER A C 1
ATOM 722 O O . SER A 1 86 ? -4.546 -7.116 -2.896 1.00 94.62 86 SER A O 1
ATOM 724 N N . VAL A 1 87 ? -2.401 -6.459 -3.076 1.00 94.12 87 VAL A N 1
ATOM 725 C CA . VAL A 1 87 ? -2.656 -5.085 -3.541 1.00 94.12 87 VAL A CA 1
ATOM 726 C C . VAL A 1 87 ? -2.185 -4.909 -4.983 1.00 94.12 87 VAL A C 1
ATOM 728 O O . VAL A 1 87 ? -2.828 -4.210 -5.760 1.00 94.12 87 VAL A O 1
ATOM 731 N N . ILE A 1 88 ? -1.069 -5.547 -5.335 1.00 95.50 88 ILE A N 1
ATOM 732 C CA . ILE A 1 88 ? -0.431 -5.415 -6.643 1.00 95.50 88 ILE A CA 1
ATOM 733 C C . ILE A 1 88 ? -0.696 -6.646 -7.510 1.00 95.50 88 ILE A C 1
ATOM 735 O O . ILE A 1 88 ? -0.643 -7.773 -7.021 1.00 95.50 88 ILE A O 1
ATOM 739 N N . ASP A 1 89 ? -0.938 -6.422 -8.804 1.00 93.00 89 ASP A N 1
ATOM 740 C CA . ASP A 1 89 ? -1.137 -7.485 -9.790 1.00 93.00 89 ASP A CA 1
ATOM 741 C C . ASP A 1 89 ? 0.160 -8.269 -10.043 1.00 93.00 89 ASP A C 1
ATOM 743 O O . ASP A 1 89 ? 1.092 -7.793 -10.693 1.00 93.00 89 ASP A O 1
ATOM 747 N N . GLU A 1 90 ? 0.193 -9.508 -9.558 1.00 90.50 90 GLU A N 1
ATOM 748 C CA . GLU A 1 90 ? 1.302 -10.444 -9.753 1.00 90.50 90 GLU A CA 1
ATOM 749 C C . GLU A 1 90 ? 1.529 -10.803 -11.233 1.00 90.50 90 GLU A C 1
ATOM 751 O O . GLU A 1 90 ? 2.660 -11.076 -11.645 1.00 90.50 90 GLU A O 1
ATOM 756 N N . PHE A 1 91 ? 0.481 -10.776 -12.063 1.00 90.06 91 PHE A N 1
ATOM 757 C CA . PHE A 1 91 ? 0.556 -11.183 -13.470 1.00 90.06 91 PHE A CA 1
ATOM 758 C C . PHE A 1 91 ? 0.965 -10.057 -14.413 1.00 90.06 91 PHE A C 1
ATOM 760 O O . PHE A 1 91 ? 1.120 -10.298 -15.623 1.00 90.06 91 PHE A O 1
ATOM 767 N N . ALA A 1 92 ? 1.169 -8.854 -13.874 1.00 89.75 92 ALA A N 1
ATOM 768 C CA . ALA A 1 92 ? 1.513 -7.688 -14.654 1.00 89.75 92 ALA A CA 1
ATOM 769 C C . ALA A 1 92 ? 2.790 -7.923 -15.474 1.00 89.75 92 ALA A C 1
ATOM 771 O O . ALA A 1 92 ? 3.753 -8.572 -15.051 1.00 89.75 92 ALA A O 1
ATOM 772 N N . SER A 1 93 ? 2.790 -7.394 -16.700 1.00 86.31 93 SER A N 1
ATOM 773 C CA . SER A 1 93 ? 3.809 -7.710 -17.704 1.00 86.31 93 SER A CA 1
ATOM 774 C C . SER A 1 93 ? 5.221 -7.353 -17.257 1.00 86.31 93 SER A C 1
ATOM 776 O O . SER A 1 93 ? 6.173 -7.996 -17.696 1.00 86.31 93 SER A O 1
ATOM 778 N N . HIS A 1 94 ? 5.367 -6.341 -16.395 1.00 86.44 94 HIS A N 1
ATOM 779 C CA . HIS A 1 94 ? 6.667 -5.955 -15.879 1.00 86.44 94 HIS A CA 1
ATOM 780 C C . HIS A 1 94 ? 7.296 -7.119 -15.109 1.00 86.44 94 HIS A C 1
ATOM 782 O O . HIS A 1 94 ? 8.401 -7.500 -15.470 1.00 86.44 94 HIS A O 1
ATOM 788 N N . TYR A 1 95 ? 6.616 -7.807 -14.190 1.00 85.38 95 TYR A N 1
ATOM 789 C CA . TYR A 1 95 ? 7.219 -8.890 -13.383 1.00 85.38 95 TYR A CA 1
ATOM 790 C C . TYR A 1 95 ? 7.794 -10.081 -14.168 1.00 85.38 95 TYR A C 1
ATOM 792 O O . TYR A 1 95 ? 8.625 -10.834 -13.641 1.00 85.38 95 TYR A O 1
ATOM 800 N N . ARG A 1 96 ? 7.385 -10.247 -15.432 1.00 80.62 96 ARG A N 1
ATOM 801 C CA . ARG A 1 96 ? 7.909 -11.275 -16.344 1.00 80.62 96 ARG A CA 1
ATOM 802 C C . ARG A 1 96 ? 9.330 -10.967 -16.814 1.00 80.62 96 ARG A C 1
ATOM 804 O O . ARG A 1 96 ? 10.085 -11.883 -17.131 1.00 80.62 96 ARG A O 1
ATOM 811 N N . TYR A 1 97 ? 9.712 -9.694 -16.851 1.00 73.81 97 TYR A N 1
ATOM 812 C CA . TYR A 1 97 ? 11.031 -9.276 -17.302 1.00 73.81 97 TYR A CA 1
ATOM 813 C C . TYR A 1 97 ? 12.057 -9.407 -16.168 1.00 73.81 97 TYR A C 1
ATOM 815 O O . TYR A 1 97 ? 12.188 -8.536 -15.313 1.00 73.81 97 TYR A O 1
ATOM 823 N N . LYS A 1 98 ? 12.833 -10.498 -16.169 1.00 67.50 98 LYS A N 1
ATOM 824 C CA . LYS A 1 98 ? 13.933 -10.725 -15.205 1.00 67.50 98 LYS A CA 1
ATOM 825 C C . LYS A 1 98 ? 15.235 -9.989 -15.552 1.00 67.50 98 LYS A C 1
ATOM 827 O O . LYS A 1 98 ? 16.237 -10.167 -14.866 1.00 67.50 98 LYS A O 1
ATOM 832 N N . GLY A 1 99 ? 15.207 -9.136 -16.576 1.00 64.00 99 GLY A N 1
ATOM 833 C CA . GLY A 1 99 ? 16.402 -8.561 -17.177 1.00 64.00 99 GLY A CA 1
ATOM 834 C C . GLY A 1 99 ? 17.062 -9.544 -18.138 1.00 64.00 99 GLY A C 1
ATOM 835 O O . GLY A 1 99 ? 17.209 -10.727 -17.842 1.00 64.00 99 GLY A O 1
ATOM 836 N N . HIS A 1 100 ? 17.488 -9.057 -19.298 1.00 60.19 100 HIS A N 1
ATOM 837 C CA . HIS A 1 100 ? 18.607 -9.696 -19.975 1.00 60.19 100 HIS A CA 1
ATOM 838 C C . HIS A 1 100 ? 19.874 -9.323 -19.204 1.00 60.19 100 HIS A C 1
ATOM 840 O O . HIS A 1 100 ? 20.052 -8.150 -18.863 1.00 60.19 100 HIS A O 1
ATOM 846 N N . THR A 1 101 ? 20.739 -10.297 -18.900 1.00 56.88 101 THR A N 1
ATOM 847 C CA . THR A 1 101 ? 22.127 -9.991 -18.530 1.00 56.88 101 THR A CA 1
ATOM 848 C C . THR A 1 101 ? 22.655 -9.051 -19.601 1.00 56.88 101 THR A C 1
ATOM 850 O O . THR A 1 101 ? 22.553 -9.377 -20.787 1.00 56.88 101 THR A O 1
ATOM 853 N N . SER A 1 102 ? 23.112 -7.859 -19.200 1.00 60.03 102 SER A N 1
ATOM 854 C CA . SER A 1 102 ? 23.665 -6.905 -20.160 1.00 60.03 102 SER A CA 1
ATOM 855 C C . SER A 1 102 ? 24.773 -7.591 -20.946 1.00 60.03 102 SER A C 1
ATOM 857 O O . SER A 1 102 ? 25.461 -8.455 -20.394 1.00 60.03 102 SER A O 1
ATOM 859 N N . ASP A 1 103 ? 24.949 -7.223 -22.212 1.00 59.22 103 ASP A N 1
ATOM 860 C CA . ASP A 1 103 ? 26.031 -7.796 -23.008 1.00 59.22 103 ASP A CA 1
ATOM 861 C C . ASP A 1 103 ? 27.383 -7.549 -22.320 1.00 59.22 103 ASP A C 1
ATOM 863 O O . ASP A 1 103 ? 28.143 -8.494 -22.188 1.00 59.22 103 ASP A O 1
ATOM 867 N N . ASP A 1 104 ? 27.590 -6.401 -21.659 1.00 62.12 104 ASP A N 1
ATOM 868 C CA . ASP A 1 104 ? 28.752 -6.150 -20.784 1.00 62.12 104 ASP A CA 1
ATOM 869 C C . ASP A 1 104 ? 28.943 -7.207 -19.676 1.00 62.12 104 ASP A C 1
ATOM 871 O O . ASP A 1 104 ? 30.067 -7.586 -19.344 1.00 62.12 104 ASP A O 1
ATOM 875 N N . THR A 1 105 ? 27.848 -7.697 -19.078 1.00 64.81 105 THR A N 1
ATOM 876 C CA . THR A 1 105 ? 27.900 -8.764 -18.063 1.00 64.81 105 THR A CA 1
ATOM 877 C C . THR A 1 105 ? 28.236 -10.107 -18.707 1.00 64.81 105 THR A C 1
ATOM 879 O O . THR A 1 105 ? 29.017 -10.871 -18.144 1.00 64.81 105 THR A O 1
ATOM 882 N N . LYS A 1 106 ? 27.706 -10.387 -19.903 1.00 67.69 106 LYS A N 1
ATOM 883 C CA . LYS A 1 106 ? 28.058 -11.589 -20.678 1.00 67.69 106 LYS A CA 1
ATOM 884 C C . LYS A 1 106 ? 29.501 -11.539 -21.187 1.00 67.69 106 LYS A C 1
ATOM 886 O O . LYS A 1 106 ? 30.186 -12.551 -21.206 1.00 67.69 106 LYS A O 1
ATOM 891 N N . GLU A 1 107 ? 30.009 -10.368 -21.540 1.00 66.94 107 GLU A N 1
ATOM 892 C CA . GLU A 1 107 ? 31.398 -10.163 -21.952 1.00 66.94 107 GLU A CA 1
ATOM 893 C C . GLU A 1 107 ? 32.359 -10.280 -20.764 1.00 66.94 107 GLU A C 1
ATOM 895 O O . GLU A 1 107 ? 33.439 -10.865 -20.883 1.00 66.94 107 GLU A O 1
ATOM 900 N N . LEU A 1 108 ? 31.940 -9.837 -19.573 1.00 69.00 108 LEU A N 1
ATOM 901 C CA . LEU A 1 108 ? 32.607 -10.168 -18.311 1.00 69.00 108 LEU A CA 1
ATOM 902 C C . LEU A 1 108 ? 32.695 -11.684 -18.094 1.00 69.00 108 LEU A C 1
ATOM 904 O O . LEU A 1 108 ? 33.655 -12.152 -17.473 1.00 69.00 108 LEU A O 1
ATOM 908 N N . GLU A 1 109 ? 31.748 -12.470 -18.623 1.00 72.50 109 GLU A N 1
ATOM 909 C CA . GLU A 1 109 ? 31.825 -13.924 -18.536 1.00 72.50 109 GLU A CA 1
ATOM 910 C C . GLU A 1 109 ? 32.940 -14.539 -19.393 1.00 72.50 109 GLU A C 1
ATOM 912 O O . GLU A 1 109 ? 33.429 -15.621 -19.064 1.00 72.50 109 GLU A O 1
ATOM 917 N N . LEU A 1 110 ? 33.376 -13.846 -20.439 1.00 73.50 110 LEU A N 1
ATOM 918 C CA . LEU A 1 110 ? 34.376 -14.327 -21.394 1.00 73.50 110 LEU A CA 1
ATOM 919 C C . LEU A 1 110 ? 35.771 -13.747 -21.137 1.00 73.50 110 LEU A C 1
ATOM 921 O O . LEU A 1 110 ? 36.725 -14.084 -21.838 1.00 73.50 110 LEU A O 1
ATOM 925 N N . ARG A 1 111 ? 35.917 -12.877 -20.132 1.00 76.81 111 ARG A N 1
ATOM 926 C CA . ARG A 1 111 ? 37.177 -12.186 -19.863 1.00 76.81 111 ARG A CA 1
ATOM 927 C C . ARG A 1 111 ? 38.261 -13.184 -19.417 1.00 76.81 111 ARG A C 1
ATOM 929 O O . ARG A 1 111 ? 38.087 -13.841 -18.383 1.00 76.81 111 ARG A O 1
ATOM 936 N N . PRO A 1 112 ? 39.397 -13.285 -20.132 1.00 66.69 112 PRO A N 1
ATOM 937 C CA . PRO A 1 112 ? 40.525 -14.076 -19.663 1.00 66.69 112 PRO A CA 1
ATOM 938 C C . PRO A 1 112 ? 41.041 -13.397 -18.387 1.00 66.69 112 PRO A C 1
ATOM 940 O O . PRO A 1 112 ? 41.221 -12.180 -18.373 1.00 66.69 112 PRO A O 1
ATOM 943 N N . ASN A 1 113 ? 41.225 -14.160 -17.306 1.00 72.62 113 ASN A N 1
ATOM 944 C CA . ASN A 1 113 ? 41.538 -13.702 -15.935 1.00 72.62 113 ASN A CA 1
ATOM 945 C C . ASN A 1 113 ? 40.340 -13.384 -15.021 1.00 72.62 113 ASN A C 1
ATOM 947 O O . ASN A 1 113 ? 40.428 -12.509 -14.153 1.00 72.62 113 ASN A O 1
ATOM 951 N N . LYS A 1 114 ? 39.235 -14.134 -15.118 1.00 70.00 114 LYS A N 1
ATOM 952 C CA . LYS A 1 114 ? 38.333 -14.233 -13.960 1.00 70.00 114 LYS A CA 1
ATOM 953 C C . LYS A 1 114 ? 39.128 -14.743 -12.759 1.00 70.00 114 LYS A C 1
ATOM 955 O O . LYS A 1 114 ? 39.766 -15.791 -12.842 1.00 70.00 114 LYS A O 1
ATOM 960 N N . ARG A 1 115 ? 39.084 -14.023 -11.633 1.00 68.56 115 ARG A N 1
ATOM 961 C CA . ARG A 1 115 ? 39.595 -14.561 -10.366 1.00 68.56 115 ARG A CA 1
ATOM 962 C C . ARG A 1 115 ? 38.860 -15.869 -10.097 1.00 68.56 115 ARG A C 1
ATOM 964 O O . ARG A 1 115 ? 37.633 -15.871 -9.999 1.00 68.56 115 ARG A O 1
ATOM 971 N N . ILE A 1 116 ? 39.610 -16.963 -10.003 1.00 70.69 116 ILE A N 1
ATOM 972 C CA . ILE A 1 116 ? 39.085 -18.250 -9.557 1.00 70.69 116 ILE A CA 1
ATOM 973 C C . ILE A 1 116 ? 38.441 -17.988 -8.198 1.00 70.69 116 ILE A C 1
ATOM 975 O O . ILE A 1 116 ? 39.111 -17.547 -7.264 1.00 70.69 116 ILE A O 1
ATOM 979 N N . THR A 1 117 ? 37.126 -18.174 -8.114 1.00 62.56 117 THR A N 1
ATOM 980 C CA . THR A 1 117 ? 36.446 -18.142 -6.821 1.00 62.56 117 THR A CA 1
ATOM 981 C C . THR A 1 117 ? 36.948 -19.371 -6.074 1.00 62.56 117 THR A C 1
ATOM 983 O O . THR A 1 117 ? 36.768 -20.476 -6.595 1.00 62.56 117 THR A O 1
ATOM 986 N N . PRO A 1 118 ? 37.637 -19.226 -4.927 1.00 63.50 118 PRO A N 1
ATOM 987 C CA . PRO A 1 118 ? 38.048 -20.396 -4.172 1.00 63.50 118 PRO A CA 1
ATOM 988 C C . PRO A 1 118 ? 36.783 -21.193 -3.830 1.00 63.50 118 PRO A C 1
ATOM 990 O O . PRO A 1 118 ? 35.761 -20.576 -3.504 1.00 63.50 118 PRO A O 1
ATOM 993 N N . PRO A 1 119 ? 36.802 -22.533 -3.943 1.00 52.88 119 PRO A N 1
ATOM 994 C CA . PRO A 1 119 ? 35.669 -23.339 -3.526 1.00 52.88 119 PRO A CA 1
ATOM 995 C C . PRO A 1 119 ? 35.329 -22.943 -2.091 1.00 52.88 119 PRO A C 1
ATOM 997 O O . PRO A 1 119 ? 36.200 -22.914 -1.223 1.00 52.88 119 PRO A O 1
ATOM 1000 N N . SER A 1 120 ? 34.075 -22.548 -1.873 1.00 52.25 120 SER A N 1
ATOM 1001 C CA . SER A 1 120 ? 33.557 -22.197 -0.555 1.00 52.25 120 SER A CA 1
ATOM 1002 C C . SER A 1 120 ? 33.537 -23.459 0.305 1.00 52.25 120 SER A C 1
ATOM 1004 O O . SER A 1 120 ? 32.499 -24.098 0.470 1.00 52.25 120 SER A O 1
ATOM 1006 N N . THR A 1 121 ? 34.686 -23.825 0.864 1.00 44.00 121 THR A N 1
ATOM 1007 C CA . THR A 1 121 ? 34.751 -24.725 2.006 1.00 44.00 121 THR A CA 1
ATOM 1008 C C . THR A 1 121 ? 34.201 -23.923 3.171 1.00 44.00 121 THR A C 1
ATOM 1010 O O . THR A 1 121 ? 34.860 -23.024 3.691 1.00 44.00 121 THR A O 1
ATOM 1013 N N . GLY A 1 122 ? 32.933 -24.159 3.500 1.00 51.53 122 GLY A N 1
ATOM 1014 C CA . GLY A 1 122 ? 32.284 -23.492 4.613 1.00 51.53 122 GLY A CA 1
ATOM 1015 C C . GLY A 1 122 ? 33.078 -23.729 5.890 1.00 51.53 122 GLY A C 1
ATOM 1016 O O . GLY A 1 122 ? 33.093 -24.846 6.378 1.00 51.53 122 GLY A O 1
ATOM 1017 N N . ILE A 1 123 ? 33.713 -22.681 6.411 1.00 40.34 123 ILE A N 1
ATOM 1018 C CA . ILE A 1 123 ? 34.061 -22.486 7.819 1.00 40.34 123 ILE A CA 1
ATOM 1019 C C . ILE A 1 123 ? 34.102 -20.967 8.045 1.00 40.34 123 ILE A C 1
ATOM 1021 O O . ILE A 1 123 ? 34.859 -20.244 7.407 1.00 40.34 123 ILE A O 1
ATOM 1025 N N . SER A 1 124 ? 33.199 -20.522 8.921 1.00 41.97 124 SER A N 1
ATOM 1026 C CA . SER A 1 124 ? 33.252 -19.350 9.804 1.00 41.97 124 SER A CA 1
ATOM 1027 C C . SER A 1 124 ? 34.120 -18.148 9.390 1.00 41.97 124 SER A C 1
ATOM 1029 O O . SER A 1 124 ? 35.348 -18.202 9.389 1.00 41.97 124 SER A O 1
ATOM 1031 N N . ARG A 1 125 ? 33.468 -16.997 9.173 1.00 42.59 125 ARG A N 1
ATOM 1032 C CA . ARG A 1 125 ? 34.114 -15.678 9.106 1.00 42.59 125 ARG A CA 1
ATOM 1033 C C . ARG A 1 125 ? 34.765 -15.347 10.461 1.00 42.59 125 ARG A C 1
ATOM 1035 O O . ARG A 1 125 ? 34.107 -14.783 11.330 1.00 42.59 125 ARG A O 1
ATOM 1042 N N . SER A 1 126 ? 36.051 -15.654 10.622 1.00 40.69 126 SER A N 1
ATOM 1043 C CA . SER A 1 126 ? 36.915 -14.914 11.548 1.00 40.69 126 SER A CA 1
ATOM 1044 C C . SER A 1 126 ? 37.105 -13.509 10.983 1.00 40.69 126 SER A C 1
ATOM 1046 O O . SER A 1 126 ? 37.521 -13.329 9.838 1.00 40.69 126 SER A O 1
ATOM 1048 N N . HIS A 1 127 ? 36.708 -12.510 11.761 1.00 51.31 127 HIS A N 1
ATOM 1049 C CA . HIS A 1 127 ? 36.798 -11.101 11.422 1.00 51.31 127 HIS A CA 1
ATOM 1050 C C . HIS A 1 127 ? 38.240 -10.616 11.627 1.00 51.31 127 HIS A C 1
ATOM 1052 O O . HIS A 1 127 ? 38.513 -9.889 12.577 1.00 51.31 127 HIS A O 1
ATOM 1058 N N . ASP A 1 128 ? 39.169 -10.993 10.748 1.00 39.34 128 ASP A N 1
ATOM 1059 C CA . ASP A 1 128 ? 40.558 -10.556 10.891 1.00 39.34 128 ASP A CA 1
ATOM 1060 C C . ASP A 1 128 ? 40.780 -9.150 10.317 1.00 39.34 128 ASP A C 1
ATOM 1062 O O . ASP A 1 128 ? 40.602 -8.846 9.135 1.00 39.34 128 ASP A O 1
ATOM 1066 N N . HIS A 1 129 ? 41.129 -8.259 11.237 1.00 48.56 129 HIS A N 1
ATOM 1067 C CA . HIS A 1 129 ? 41.326 -6.830 11.071 1.00 48.56 129 HIS A CA 1
ATOM 1068 C C . HIS A 1 129 ? 42.536 -6.550 10.168 1.00 48.56 129 HIS A C 1
ATOM 1070 O O . HIS A 1 129 ? 43.684 -6.565 10.616 1.00 48.56 129 HIS A O 1
ATOM 1076 N N . ILE A 1 130 ? 42.303 -6.249 8.890 1.00 52.41 130 ILE A N 1
ATOM 1077 C CA . ILE A 1 130 ? 43.378 -5.811 7.992 1.00 52.41 130 ILE A CA 1
ATOM 1078 C C . ILE A 1 130 ? 43.792 -4.385 8.388 1.00 52.41 130 ILE A C 1
ATOM 1080 O O . ILE A 1 130 ? 43.121 -3.403 8.067 1.00 52.41 130 ILE A O 1
ATOM 1084 N N . LYS A 1 131 ? 44.916 -4.262 9.103 1.00 53.31 131 LYS A N 1
ATOM 1085 C CA . LYS A 1 131 ? 45.583 -2.981 9.373 1.00 53.31 131 LYS A CA 1
ATOM 1086 C C . LYS A 1 131 ? 46.107 -2.408 8.048 1.00 53.31 131 LYS A C 1
ATOM 1088 O O . LYS A 1 131 ? 46.912 -3.048 7.377 1.00 53.31 131 LYS A O 1
ATOM 1093 N N . LYS A 1 132 ? 45.668 -1.200 7.668 1.00 54.28 132 LYS A N 1
ATOM 1094 C CA . LYS A 1 132 ? 46.225 -0.454 6.523 1.00 54.28 132 LYS A CA 1
ATOM 1095 C C . LYS A 1 132 ? 47.716 -0.190 6.761 1.00 54.28 132 LYS A C 1
ATOM 1097 O O . LYS A 1 132 ? 48.075 0.453 7.746 1.00 54.28 132 LYS A O 1
ATOM 1102 N N . ALA A 1 133 ? 48.570 -0.671 5.860 1.00 47.75 133 ALA A N 1
ATOM 1103 C CA . ALA A 1 133 ? 49.995 -0.368 5.875 1.00 47.75 133 ALA A CA 1
ATOM 1104 C C . ALA A 1 133 ? 50.229 1.108 5.509 1.00 47.75 133 ALA A C 1
ATOM 1106 O O . ALA A 1 133 ? 49.707 1.613 4.515 1.00 47.75 133 ALA A O 1
ATOM 1107 N N . ARG A 1 134 ? 51.003 1.795 6.349 1.00 51.25 134 ARG A N 1
ATOM 1108 C CA . ARG A 1 134 ? 51.479 3.170 6.174 1.00 51.25 134 ARG A CA 1
ATOM 1109 C C . ARG A 1 134 ? 52.650 3.157 5.188 1.00 51.25 134 ARG A C 1
ATOM 1111 O O . ARG A 1 134 ? 53.650 2.502 5.461 1.00 51.25 134 ARG A O 1
ATOM 1118 N N . SER A 1 135 ? 52.549 3.877 4.074 1.00 51.66 135 SER A N 1
ATOM 1119 C CA . SER A 1 135 ? 53.685 4.107 3.174 1.00 51.66 135 SER A CA 1
ATOM 1120 C C . SER A 1 135 ? 54.680 5.075 3.829 1.00 51.66 135 SER A C 1
ATOM 1122 O O . SER A 1 135 ? 54.310 6.190 4.205 1.00 51.66 135 SER A O 1
ATOM 1124 N N . ALA A 1 136 ? 55.917 4.614 4.012 1.00 47.28 136 ALA A N 1
ATOM 1125 C CA . ALA A 1 136 ? 57.058 5.370 4.533 1.00 47.28 136 ALA A CA 1
ATOM 1126 C C . ALA A 1 136 ? 57.813 6.100 3.385 1.00 47.28 136 ALA A C 1
ATOM 1128 O O . ALA A 1 136 ? 57.493 5.863 2.220 1.00 47.28 136 ALA A O 1
ATOM 1129 N N . PRO A 1 137 ? 58.731 7.038 3.700 1.00 48.12 137 PRO A N 1
ATOM 1130 C CA . PRO A 1 137 ? 59.002 8.240 2.911 1.00 48.12 137 PRO A CA 1
ATOM 1131 C C . PRO A 1 137 ? 59.988 8.033 1.755 1.00 48.12 137 PRO A C 1
ATOM 1133 O O . PRO A 1 137 ? 60.843 7.153 1.788 1.00 48.12 137 PRO A O 1
ATOM 1136 N N . LEU A 1 138 ? 59.876 8.912 0.760 1.00 49.16 138 LEU A N 1
ATOM 1137 C CA . LEU A 1 138 ? 60.736 8.991 -0.416 1.00 49.16 138 LEU A CA 1
ATOM 1138 C C . LEU A 1 138 ? 61.969 9.856 -0.092 1.00 49.16 138 LEU A C 1
ATOM 1140 O O . LEU A 1 138 ? 61.835 11.047 0.181 1.00 49.16 138 LEU A O 1
ATOM 1144 N N . ILE A 1 139 ? 63.151 9.237 -0.085 1.00 44.75 139 ILE A N 1
ATOM 1145 C CA . ILE A 1 139 ? 64.497 9.835 0.020 1.00 44.75 139 ILE A CA 1
ATOM 1146 C C . ILE A 1 139 ? 65.404 8.919 -0.829 1.00 44.75 139 ILE A C 1
ATOM 1148 O O . ILE A 1 139 ? 65.302 7.710 -0.643 1.00 44.75 139 ILE A O 1
ATOM 1152 N N . LYS A 1 140 ? 66.302 9.338 -1.734 1.00 40.16 140 LYS A N 1
ATOM 1153 C CA . LYS A 1 140 ? 66.736 10.623 -2.336 1.00 40.16 140 LYS A CA 1
ATOM 1154 C C . LYS A 1 140 ? 67.781 10.294 -3.461 1.00 40.16 140 LYS A C 1
ATOM 1156 O O . LYS A 1 140 ? 68.212 9.146 -3.531 1.00 40.16 140 LYS A O 1
ATOM 1161 N N . GLU A 1 141 ? 68.236 11.351 -4.158 1.00 37.38 141 GLU A N 1
ATOM 1162 C CA . GLU A 1 141 ? 69.525 11.570 -4.891 1.00 37.38 141 GLU A CA 1
ATOM 1163 C C . GLU A 1 141 ? 69.547 11.046 -6.340 1.00 37.38 141 GLU A C 1
ATOM 1165 O O . GLU A 1 141 ? 69.007 9.978 -6.613 1.00 37.38 141 GLU A O 1
ATOM 1170 N N . ASP A 1 142 ? 70.003 11.801 -7.347 1.00 37.62 142 ASP A N 1
ATOM 1171 C CA . ASP A 1 142 ? 71.094 12.804 -7.396 1.00 37.62 142 ASP A CA 1
ATOM 1172 C C . ASP A 1 142 ? 70.699 14.292 -7.540 1.00 37.62 142 ASP A C 1
ATOM 1174 O O . ASP A 1 142 ? 69.646 14.598 -8.151 1.00 37.62 142 ASP A O 1
#

Secondary structure (DSSP, 8-state):
-HHHHHHHHHHHHHTTS-TTTHHHHHHHHHHHHHHHHHHHHHHHHHHHHHHHHHHHHHTTTTHHHHHHHHHHHHHHHHT----GGGTS-TT-HHHH---PPPHHHHHHHH-TT---PPP-----------PPPPPPP-----

Radius of gyration: 28.63 Å; chains: 1; bounding box: 90×38×64 Å